Protein AF-A0A2E4KJI5-F1 (afdb_monomer)

Sequence (105 aa):
MSWLDAAFAPRRDHKGMSTPSYAARWWLPVCTAACAVWSWQATDGFFVMAAALTVMLATPLLTLGWYLIGLVSARVEPRYIIPQAERAHKARLERKNRAAQQDAV

Radius of gyration: 21.16 Å; Cα contacts (8 Å, |Δi|>4): 95; chains: 1; bounding box: 51×23×60 Å

Solvent-accessible surface area 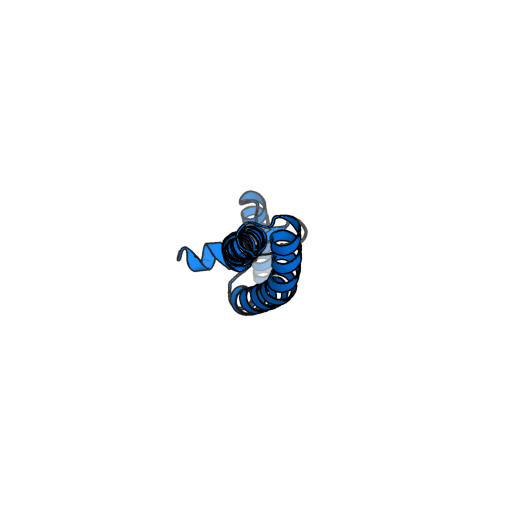(backbone atoms only — not comparable to full-atom values): 5644 Å² total; per-residue (Å²): 132,60,70,63,56,62,32,34,16,25,30,25,46,94,85,66,51,74,38,79,16,56,50,55,64,50,43,54,63,53,48,44,49,52,31,38,58,52,21,33,65,76,40,78,62,41,61,72,58,12,54,52,48,17,53,64,51,27,54,60,50,52,55,52,50,47,52,54,48,46,62,56,20,73,77,36,75,69,38,56,76,46,71,66,56,46,52,52,50,53,53,51,50,52,53,52,52,50,52,57,55,60,77,73,110

Secondary structure (DSSP, 8-state):
--HHHHHHS-EE-TTSPEEPPHHHHHHHHHHHHHHHHHHHHHTTT-HHHHHHHHHHHHHHHHHHHHHHHHHHHTTS--EESSHHHHHHHHHHHHHHHHHHHHTT-

pLDDT: mean 90.05, std 8.64, range [56.44, 98.44]

Foldseek 3Di:
DDVVLQQLAFEQELVRDTHGGNVLVVLLVVLLVVLLVVLCVVVVNPVVRSVVSSCVRSVVVNVVSNVVSVVVNVVHHHDYPDVVSVVVVVVVVVVVVVVVVVVVD

Structure (mmCIF, N/CA/C/O backbone):
data_AF-A0A2E4KJI5-F1
#
_entry.id   AF-A0A2E4KJI5-F1
#
loop_
_atom_site.group_PDB
_atom_site.id
_atom_site.type_symbol
_atom_site.label_atom_id
_atom_site.label_alt_id
_atom_site.label_comp_id
_atom_site.label_asym_id
_atom_site.label_entity_id
_atom_site.label_seq_id
_atom_site.pdbx_PDB_ins_code
_atom_site.Cartn_x
_atom_site.Cartn_y
_atom_site.Cartn_z
_atom_site.occupancy
_atom_site.B_iso_or_equiv
_atom_site.auth_seq_id
_atom_site.auth_comp_id
_atom_site.auth_asym_id
_atom_site.auth_atom_id
_atom_site.pdbx_PDB_model_num
ATOM 1 N N . MET A 1 1 ? 0.174 -11.601 -19.162 1.00 59.00 1 MET A N 1
ATOM 2 C CA . MET A 1 1 ? 0.525 -10.784 -17.977 1.00 59.00 1 MET A CA 1
ATOM 3 C C . MET A 1 1 ? -0.264 -11.319 -16.801 1.00 59.00 1 MET A C 1
ATOM 5 O O . MET A 1 1 ? -1.479 -11.394 -16.936 1.00 59.00 1 MET A O 1
ATOM 9 N N . SER A 1 2 ? 0.372 -11.695 -15.689 1.00 85.31 2 SER A N 1
ATOM 10 C CA . SER A 1 2 ? -0.405 -12.015 -14.490 1.00 85.31 2 SER A CA 1
ATOM 11 C C . SER A 1 2 ? -0.867 -10.711 -13.825 1.00 85.31 2 SER A C 1
ATOM 13 O O . SER A 1 2 ? -0.165 -9.694 -13.850 1.00 85.31 2 SER A O 1
ATOM 15 N N . TRP A 1 3 ? -2.072 -10.710 -13.259 1.00 85.19 3 TRP A N 1
ATOM 16 C CA . TRP A 1 3 ? -2.586 -9.583 -12.472 1.00 85.19 3 TRP A CA 1
ATOM 17 C C . TRP A 1 3 ? -1.685 -9.274 -11.262 1.00 85.19 3 TRP A C 1
ATOM 19 O O . TRP A 1 3 ? -1.514 -8.112 -10.892 1.00 85.19 3 TRP A O 1
ATOM 29 N N . LEU A 1 4 ? -1.018 -10.299 -10.725 1.00 85.06 4 LEU A N 1
ATOM 30 C CA . LEU A 1 4 ? -0.040 -10.188 -9.644 1.00 85.06 4 LEU A CA 1
ATOM 31 C C . LEU A 1 4 ? 1.164 -9.333 -10.057 1.00 85.06 4 LEU A C 1
ATOM 33 O O . LEU A 1 4 ? 1.512 -8.390 -9.349 1.00 85.06 4 LEU A O 1
ATOM 37 N N . ASP A 1 5 ? 1.728 -9.559 -11.246 1.00 85.75 5 ASP A N 1
ATOM 38 C CA . ASP A 1 5 ? 2.831 -8.725 -11.746 1.00 85.75 5 ASP A CA 1
ATOM 39 C C . ASP A 1 5 ? 2.398 -7.266 -11.887 1.00 85.75 5 ASP A C 1
ATOM 41 O O . ASP A 1 5 ? 3.169 -6.346 -11.633 1.00 85.75 5 ASP A O 1
ATOM 45 N N . ALA A 1 6 ? 1.148 -7.024 -12.292 1.00 86.19 6 ALA A N 1
ATOM 46 C CA . ALA A 1 6 ? 0.629 -5.668 -12.387 1.00 86.19 6 ALA A CA 1
ATOM 47 C C . ALA A 1 6 ? 0.481 -5.016 -11.002 1.00 86.19 6 ALA A C 1
ATOM 49 O O . ALA A 1 6 ? 0.818 -3.839 -10.867 1.00 86.19 6 ALA A O 1
ATOM 50 N N . ALA A 1 7 ? 0.020 -5.748 -9.987 1.00 90.81 7 ALA A N 1
ATOM 51 C CA . ALA A 1 7 ? -0.168 -5.226 -8.637 1.00 90.81 7 ALA A CA 1
ATOM 52 C C . ALA A 1 7 ? 1.162 -4.920 -7.926 1.00 90.81 7 ALA A C 1
ATOM 54 O O . ALA A 1 7 ? 1.287 -3.860 -7.305 1.00 90.81 7 ALA A O 1
ATOM 55 N N . PHE A 1 8 ? 2.152 -5.811 -8.055 1.00 93.38 8 PHE A N 1
ATOM 56 C CA . PHE A 1 8 ? 3.433 -5.733 -7.344 1.00 93.38 8 PHE A CA 1
ATOM 57 C C . PHE A 1 8 ? 4.546 -5.016 -8.115 1.00 93.38 8 PHE A C 1
ATOM 59 O O . PHE A 1 8 ? 5.504 -4.571 -7.494 1.00 93.38 8 PHE A O 1
ATOM 66 N N . ALA A 1 9 ? 4.433 -4.824 -9.434 1.00 91.69 9 ALA A N 1
ATOM 67 C CA . ALA A 1 9 ? 5.447 -4.080 -10.182 1.00 91.69 9 ALA A CA 1
ATOM 68 C C . ALA A 1 9 ? 5.593 -2.635 -9.656 1.00 91.69 9 ALA A C 1
ATOM 70 O O . ALA A 1 9 ? 4.608 -1.878 -9.672 1.00 91.69 9 ALA A O 1
ATOM 71 N N . PRO A 1 10 ? 6.810 -2.202 -9.269 1.00 91.19 10 PRO A N 1
ATOM 72 C CA . PRO A 1 10 ? 7.098 -0.803 -8.986 1.00 91.19 10 PRO A CA 1
ATOM 73 C C . PRO A 1 10 ? 6.750 0.091 -10.177 1.00 91.19 10 PRO A C 1
ATOM 75 O O . PRO A 1 10 ? 6.754 -0.339 -11.336 1.00 91.19 10 PRO A O 1
ATOM 78 N N . ARG A 1 11 ? 6.431 1.352 -9.896 1.00 89.25 11 ARG A N 1
ATOM 79 C CA . ARG A 1 11 ? 5.946 2.299 -10.902 1.00 89.25 11 ARG A CA 1
ATOM 80 C C . ARG A 1 11 ? 7.006 3.355 -11.190 1.00 89.25 11 ARG A C 1
ATOM 82 O O . ARG A 1 11 ? 7.238 4.224 -10.360 1.00 89.25 11 ARG A O 1
ATOM 89 N N . ARG A 1 12 ? 7.666 3.287 -12.345 1.00 87.38 12 ARG A N 1
ATOM 90 C CA . ARG A 1 12 ? 8.682 4.263 -12.754 1.00 87.38 12 ARG A CA 1
ATOM 91 C C . ARG A 1 12 ? 8.048 5.558 -13.242 1.00 87.38 12 ARG A C 1
ATOM 93 O O . ARG A 1 12 ? 7.158 5.548 -14.096 1.00 87.38 12 ARG A O 1
ATOM 100 N N . ASP A 1 13 ? 8.553 6.657 -12.701 1.00 82.94 13 ASP A N 1
ATOM 101 C CA . ASP A 1 13 ? 8.261 8.011 -13.152 1.00 82.94 13 ASP A CA 1
ATOM 102 C C . ASP A 1 13 ? 9.134 8.403 -14.368 1.00 82.94 13 ASP A C 1
ATOM 104 O O . ASP A 1 13 ? 10.108 7.724 -14.701 1.00 82.94 13 ASP A O 1
ATOM 108 N N . HIS A 1 14 ? 8.816 9.521 -15.025 1.00 77.56 14 HIS A N 1
ATOM 109 C CA . HIS A 1 14 ? 9.565 10.094 -16.149 1.00 77.56 14 HIS A CA 1
ATOM 110 C C . HIS A 1 14 ? 11.037 10.394 -15.816 1.00 77.56 14 HIS A C 1
ATOM 112 O O . HIS A 1 14 ? 11.883 10.362 -16.708 1.00 77.56 14 HIS A O 1
ATOM 118 N N . LYS A 1 15 ? 11.358 10.625 -14.535 1.00 75.38 15 LYS A N 1
ATOM 119 C CA . LYS A 1 15 ? 12.733 10.786 -14.026 1.00 75.38 15 LYS A CA 1
ATOM 120 C C . LYS A 1 15 ? 13.465 9.462 -13.769 1.00 75.38 15 LYS A C 1
ATOM 122 O O . LYS A 1 15 ? 14.605 9.476 -13.325 1.00 75.38 15 LYS A O 1
ATOM 127 N N . GLY A 1 16 ? 12.817 8.318 -13.988 1.00 73.00 16 GLY A N 1
ATOM 128 C CA . GLY A 1 16 ? 13.372 6.992 -13.696 1.00 73.00 16 GLY A CA 1
ATOM 129 C C . GLY A 1 16 ? 13.293 6.573 -12.224 1.00 73.00 16 GLY A C 1
ATOM 130 O O . GLY A 1 16 ? 13.660 5.445 -11.900 1.00 73.00 16 GLY A O 1
ATOM 131 N N . MET A 1 17 ? 12.771 7.428 -11.335 1.00 81.62 17 MET A N 1
ATOM 132 C CA . MET A 1 17 ? 12.530 7.068 -9.936 1.00 81.62 17 MET A CA 1
ATOM 133 C C . MET A 1 17 ? 11.429 6.010 -9.831 1.00 81.62 17 MET A C 1
ATOM 135 O O . MET A 1 17 ? 10.374 6.128 -10.459 1.00 81.62 17 MET A O 1
ATOM 139 N N . SER A 1 18 ? 11.679 4.976 -9.026 1.00 82.06 18 SER A N 1
ATOM 140 C CA . SER A 1 18 ? 10.698 3.928 -8.748 1.00 82.06 18 SER A CA 1
ATOM 141 C C . SER A 1 18 ? 9.772 4.388 -7.629 1.00 82.06 18 SER A C 1
ATOM 143 O O . SER A 1 18 ? 10.213 4.655 -6.517 1.00 82.06 18 SER A O 1
ATOM 145 N N . THR A 1 19 ? 8.483 4.480 -7.931 1.00 87.81 19 THR A N 1
ATOM 146 C CA . THR A 1 19 ? 7.423 4.768 -6.963 1.00 87.81 19 THR A CA 1
ATOM 147 C C . THR A 1 19 ? 6.775 3.466 -6.481 1.00 87.81 19 THR A C 1
ATOM 149 O O . THR A 1 19 ? 6.840 2.449 -7.190 1.00 87.81 19 THR A O 1
ATOM 152 N N . PRO A 1 20 ? 6.143 3.473 -5.292 1.00 87.62 20 PRO A N 1
ATOM 153 C CA . PRO A 1 20 ? 5.515 2.287 -4.722 1.00 87.62 20 PRO A CA 1
ATOM 154 C C . PRO A 1 20 ? 4.527 1.618 -5.682 1.00 87.62 20 PRO A C 1
ATOM 156 O O . PRO A 1 20 ? 3.800 2.296 -6.425 1.00 87.62 20 PRO A O 1
ATOM 159 N N . SER A 1 21 ? 4.499 0.285 -5.633 1.00 93.50 21 SER A N 1
ATOM 160 C CA . SER A 1 21 ? 3.583 -0.566 -6.397 1.00 93.50 21 SER A CA 1
ATOM 161 C C . SER A 1 21 ? 2.119 -0.314 -6.013 1.00 93.50 21 SER A C 1
ATOM 163 O O . SER A 1 21 ? 1.825 0.284 -4.974 1.00 93.50 21 SER A O 1
ATOM 165 N N . TYR A 1 22 ? 1.169 -0.755 -6.845 1.00 92.88 22 TYR A N 1
ATOM 166 C CA . TYR A 1 22 ? -0.253 -0.583 -6.523 1.00 92.88 22 TYR A CA 1
ATOM 167 C C . TYR A 1 22 ? -0.650 -1.347 -5.259 1.00 92.88 22 TYR A C 1
ATOM 169 O O . TYR A 1 22 ? -1.434 -0.823 -4.473 1.00 92.88 22 TYR A O 1
ATOM 177 N N . ALA A 1 23 ? -0.062 -2.526 -5.032 1.00 94.06 23 ALA A N 1
ATOM 178 C CA . ALA A 1 23 ? -0.235 -3.279 -3.794 1.00 94.06 23 ALA A CA 1
ATOM 179 C C . ALA A 1 23 ? 0.142 -2.434 -2.565 1.00 94.06 23 ALA A C 1
ATOM 181 O O . ALA A 1 23 ? -0.647 -2.314 -1.633 1.00 94.06 23 ALA A O 1
ATOM 182 N N . ALA A 1 24 ? 1.299 -1.764 -2.596 1.00 94.38 24 ALA A N 1
ATOM 183 C CA . ALA A 1 24 ? 1.749 -0.914 -1.492 1.00 94.38 24 ALA A CA 1
ATOM 184 C C . ALA A 1 24 ? 0.838 0.306 -1.262 1.00 94.38 24 ALA A C 1
ATOM 186 O O . ALA A 1 24 ? 0.628 0.708 -0.118 1.00 94.38 24 ALA A O 1
ATOM 187 N N . ARG A 1 25 ? 0.277 0.888 -2.332 1.00 94.88 25 ARG A N 1
ATOM 188 C CA . ARG A 1 25 ? -0.651 2.032 -2.242 1.00 94.88 25 ARG A CA 1
ATOM 189 C C . ARG A 1 25 ? -1.979 1.641 -1.597 1.00 94.88 25 ARG A C 1
ATOM 191 O O . ARG A 1 25 ? -2.487 2.376 -0.759 1.00 94.88 25 ARG A O 1
ATOM 198 N N . TRP A 1 26 ? -2.520 0.484 -1.975 1.00 96.12 26 TRP A N 1
ATOM 199 C CA . TRP A 1 26 ? -3.773 -0.030 -1.419 1.00 96.12 26 TRP A CA 1
ATOM 200 C C . TRP A 1 26 ? -3.620 -0.622 -0.020 1.00 96.12 26 TRP A C 1
ATOM 202 O O . TRP A 1 26 ? -4.607 -0.707 0.706 1.00 96.12 26 TRP A O 1
ATOM 212 N N . TRP A 1 27 ? -2.401 -0.977 0.387 1.00 97.25 27 TRP A N 1
ATOM 213 C CA . TRP A 1 27 ? -2.157 -1.539 1.711 1.00 97.25 27 TRP A CA 1
ATOM 214 C C . TRP A 1 27 ? -2.617 -0.618 2.845 1.00 97.25 27 TRP A C 1
ATOM 216 O O . TRP A 1 27 ? -3.220 -1.102 3.796 1.00 97.25 27 TRP A O 1
ATOM 226 N N . LEU A 1 28 ? -2.425 0.701 2.715 1.00 96.44 28 LEU A N 1
ATOM 227 C CA . LEU A 1 28 ? -2.842 1.661 3.741 1.00 96.44 28 LEU A CA 1
ATOM 228 C C . LEU A 1 28 ? -4.348 1.612 4.030 1.00 96.44 28 LEU A C 1
ATOM 230 O O . LEU A 1 28 ? -4.715 1.291 5.159 1.00 96.44 28 LEU A O 1
ATOM 234 N N . PRO A 1 29 ? -5.237 1.908 3.064 1.00 97.62 29 PRO A N 1
ATOM 235 C CA . PRO A 1 29 ? -6.669 1.912 3.337 1.00 97.62 29 PRO A CA 1
ATOM 236 C C . PRO A 1 29 ? -7.194 0.525 3.721 1.00 97.62 29 PRO A C 1
ATOM 238 O O . PRO A 1 29 ? -8.044 0.435 4.600 1.00 97.62 29 PRO A O 1
ATOM 241 N N . VAL A 1 30 ? -6.673 -0.552 3.122 1.00 97.81 30 VAL A N 1
ATOM 242 C CA . VAL A 1 30 ? -7.124 -1.921 3.423 1.00 97.81 30 VAL A CA 1
ATOM 243 C C . VAL A 1 30 ? -6.742 -2.332 4.843 1.00 97.81 30 VAL A C 1
ATOM 245 O O . VAL A 1 30 ? -7.597 -2.793 5.595 1.00 97.81 30 VAL A O 1
ATOM 2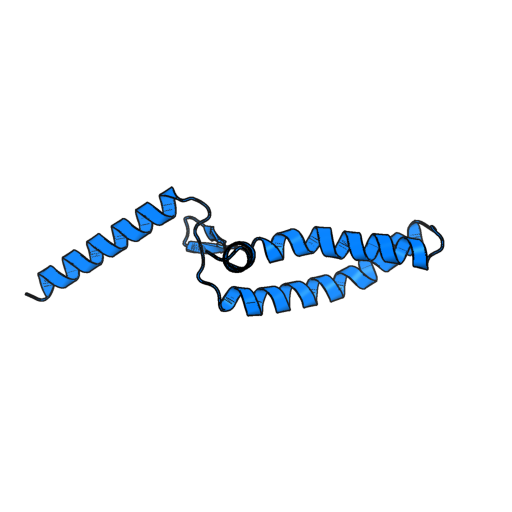48 N N . CYS A 1 31 ? -5.480 -2.136 5.230 1.00 98.31 31 CYS A N 1
ATOM 249 C CA . CYS A 1 31 ? -5.006 -2.479 6.566 1.00 98.31 31 C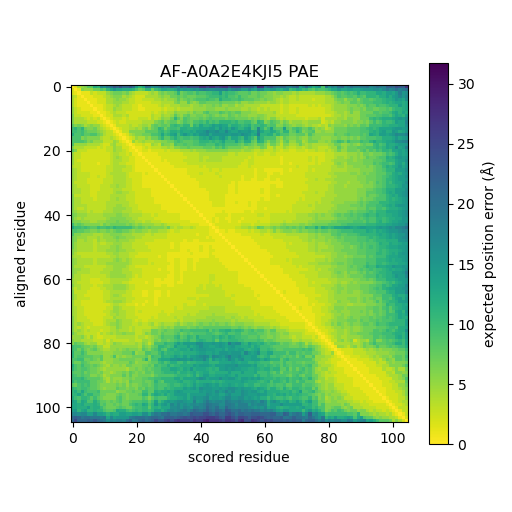YS A CA 1
ATOM 250 C C . CYS A 1 31 ? -5.711 -1.633 7.630 1.00 98.31 31 CYS A C 1
ATOM 252 O O . CYS A 1 31 ? -6.196 -2.177 8.618 1.00 98.31 31 CYS A O 1
ATOM 254 N N . THR A 1 32 ? -5.824 -0.318 7.422 1.00 98.12 32 THR A N 1
ATOM 255 C CA . THR A 1 32 ? -6.498 0.569 8.377 1.00 98.12 32 THR A CA 1
ATOM 256 C C . THR A 1 32 ? -7.980 0.225 8.516 1.00 98.12 32 THR A C 1
ATOM 258 O O . THR A 1 32 ? -8.474 0.162 9.637 1.00 98.12 32 THR A O 1
ATOM 261 N N . ALA A 1 33 ? -8.687 -0.053 7.414 1.00 98.25 33 ALA A N 1
ATOM 262 C CA . ALA A 1 33 ? -10.091 -0.458 7.465 1.00 98.25 33 ALA A CA 1
ATOM 263 C C . ALA A 1 33 ? -10.277 -1.798 8.190 1.00 98.25 33 ALA A C 1
ATOM 265 O O . ALA A 1 33 ? -11.176 -1.921 9.018 1.00 98.25 33 ALA A O 1
ATOM 266 N N . ALA A 1 34 ? -9.406 -2.781 7.938 1.00 98.19 34 ALA A N 1
ATOM 267 C CA . ALA A 1 34 ? -9.439 -4.060 8.643 1.00 98.19 34 ALA A CA 1
ATOM 268 C C . ALA A 1 34 ? -9.209 -3.882 10.155 1.00 98.19 34 ALA A C 1
ATOM 270 O O . ALA A 1 34 ? -9.980 -4.407 10.959 1.00 98.19 34 ALA A O 1
ATOM 271 N N . CYS A 1 35 ? -8.210 -3.083 10.545 1.00 98.38 35 CYS A N 1
ATOM 272 C CA . CYS A 1 35 ? -7.966 -2.743 11.947 1.00 98.38 35 CYS A CA 1
ATOM 273 C C . CYS A 1 35 ? -9.152 -2.001 12.575 1.00 98.38 35 CYS A C 1
ATOM 275 O O . CYS A 1 35 ? -9.485 -2.276 13.724 1.00 98.38 35 CYS A O 1
ATOM 277 N N . ALA A 1 36 ? -9.804 -1.098 11.838 1.00 98.06 36 ALA A N 1
ATOM 278 C CA . ALA A 1 36 ? -10.958 -0.342 12.317 1.00 98.06 36 ALA A CA 1
ATOM 279 C C . ALA A 1 36 ? -12.175 -1.237 12.564 1.00 98.06 36 ALA A C 1
ATOM 281 O O . ALA A 1 36 ? -12.782 -1.163 13.630 1.00 98.06 36 ALA A O 1
ATOM 282 N N . VAL A 1 37 ? -12.496 -2.121 11.613 1.00 98.31 37 VAL A N 1
ATOM 283 C CA . VAL A 1 37 ? -13.597 -3.086 11.751 1.00 98.31 37 VAL A CA 1
ATOM 284 C C . VAL A 1 37 ? -13.352 -4.008 12.939 1.00 98.31 37 VAL A C 1
ATOM 286 O O . VAL A 1 37 ? -14.262 -4.229 13.734 1.00 98.31 37 VAL A O 1
ATOM 289 N N . TR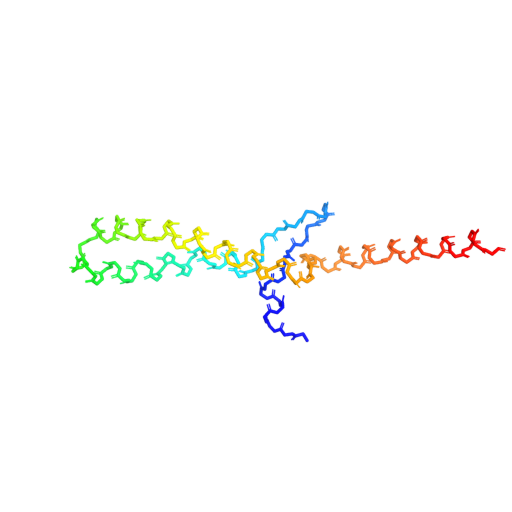P A 1 38 ? -12.128 -4.516 13.095 1.00 98.25 38 TRP A N 1
ATOM 290 C CA . TRP A 1 38 ? -11.792 -5.383 14.221 1.00 98.25 38 TRP A CA 1
ATOM 291 C C . TRP A 1 38 ? -11.855 -4.637 15.560 1.00 98.25 38 TRP A C 1
ATOM 293 O O . TRP A 1 38 ? -12.484 -5.112 16.503 1.00 98.25 38 TRP A O 1
ATOM 303 N N . SER A 1 39 ? -11.270 -3.439 15.628 1.00 98.25 39 SER A N 1
ATOM 304 C CA . SER A 1 39 ? -11.236 -2.635 16.855 1.00 98.25 39 SER A CA 1
ATOM 305 C C . SER A 1 39 ? -12.630 -2.205 17.298 1.00 98.25 39 SER A C 1
ATOM 307 O O . SER A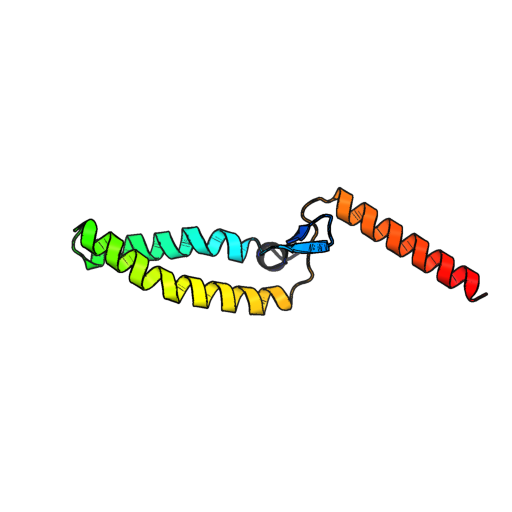 1 39 ? -12.899 -2.189 18.4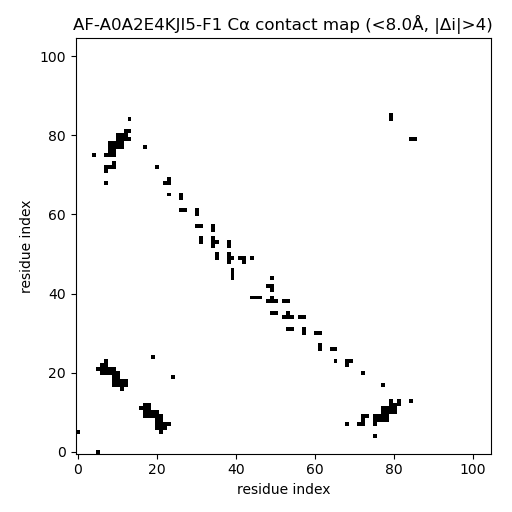90 1.00 98.25 39 SER A O 1
ATOM 309 N N . TRP A 1 40 ? -13.531 -1.911 16.355 1.00 98.25 40 TRP A N 1
ATOM 310 C CA . TRP A 1 40 ? -14.922 -1.570 16.656 1.00 98.25 40 TRP A CA 1
ATOM 311 C C . TRP A 1 40 ? -15.634 -2.669 17.450 1.00 98.25 40 TRP A C 1
ATOM 313 O O . TRP A 1 40 ? -16.314 -2.377 18.432 1.00 98.25 40 TRP A O 1
ATOM 323 N N . GLN A 1 41 ? -15.444 -3.928 17.044 1.00 97.50 41 GLN A N 1
ATOM 324 C CA . GLN A 1 41 ? -16.016 -5.081 17.742 1.00 97.50 41 GLN A CA 1
ATOM 325 C C . GLN A 1 41 ? -15.295 -5.346 19.067 1.00 97.50 41 GLN A C 1
ATOM 327 O O . GLN A 1 41 ? -15.933 -5.673 20.058 1.00 97.50 41 G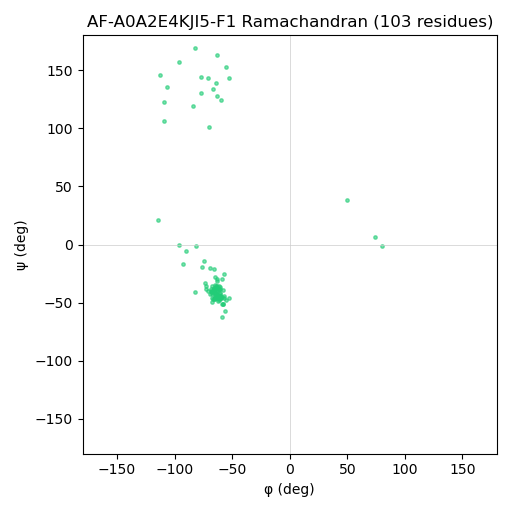LN A O 1
ATOM 332 N N . ALA A 1 42 ? -13.970 -5.173 19.104 1.00 97.56 42 ALA A N 1
ATOM 333 C CA . ALA A 1 42 ? -13.163 -5.425 20.297 1.00 97.56 42 ALA A CA 1
ATOM 334 C C . ALA A 1 42 ? -13.409 -4.424 21.440 1.00 97.56 42 ALA A C 1
ATOM 336 O O . ALA A 1 42 ? -13.063 -4.710 22.584 1.00 97.56 42 ALA A O 1
ATOM 337 N N . THR A 1 43 ? -13.961 -3.247 21.141 1.00 97.88 43 THR A N 1
ATOM 338 C CA . THR A 1 43 ? -14.237 -2.195 22.129 1.00 97.88 43 THR A CA 1
ATOM 339 C C . THR A 1 43 ? -15.731 -1.929 22.309 1.00 97.88 43 THR A C 1
ATOM 341 O O . THR A 1 43 ? -16.093 -0.823 22.707 1.00 97.88 43 THR A O 1
ATOM 344 N N . ASP A 1 44 ? -16.597 -2.878 21.940 1.00 96.81 44 ASP A N 1
ATOM 345 C CA . ASP A 1 44 ? -18.059 -2.781 22.073 1.00 96.81 44 ASP A CA 1
ATOM 346 C C . ASP A 1 44 ? -18.650 -1.472 21.505 1.00 96.81 44 ASP A C 1
ATOM 348 O O . ASP A 1 44 ? -19.549 -0.854 22.075 1.00 96.81 44 ASP A O 1
ATOM 352 N N . GLY A 1 45 ? -18.106 -0.992 20.380 1.00 94.06 45 GLY A N 1
ATOM 353 C CA . GLY A 1 45 ? -18.543 0.252 19.737 1.00 94.06 45 GLY A CA 1
ATOM 354 C C . GLY A 1 45 ? -18.109 1.550 20.434 1.00 94.06 45 GLY A C 1
ATOM 355 O O . GLY A 1 45 ? -18.505 2.637 20.006 1.00 94.06 45 GLY A O 1
ATOM 356 N N . PHE A 1 46 ? -17.270 1.494 21.474 1.00 97.56 46 PHE A N 1
ATOM 357 C CA . PHE A 1 46 ? -16.721 2.697 22.098 1.00 97.56 46 PHE A CA 1
ATOM 358 C C . PHE A 1 46 ? -15.710 3.389 21.169 1.00 97.56 46 PHE A C 1
ATOM 360 O O . PHE A 1 46 ? -14.545 3.000 21.063 1.00 97.56 46 PHE A O 1
ATOM 367 N N . PHE A 1 47 ? -16.161 4.457 20.508 1.00 97.06 47 PHE A N 1
ATOM 368 C CA . PHE A 1 47 ? -15.448 5.114 19.409 1.00 97.06 47 PHE A CA 1
ATOM 369 C C . PHE A 1 47 ? -14.000 5.510 19.732 1.00 97.06 47 PHE A C 1
ATOM 371 O O . PHE A 1 47 ? -13.098 5.248 18.938 1.00 97.06 47 PHE A O 1
ATOM 378 N N . VAL A 1 48 ? -13.754 6.123 20.896 1.00 98.12 48 VAL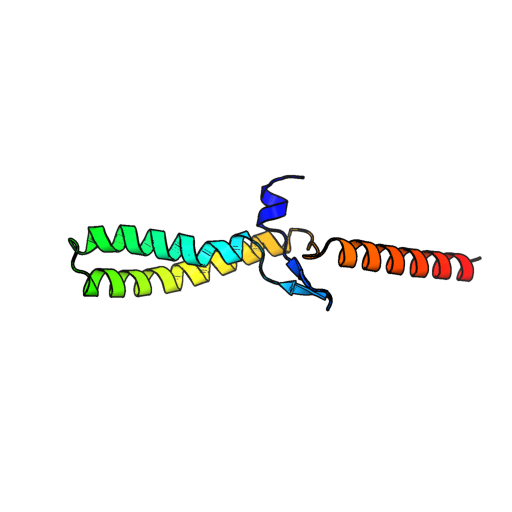 A N 1
ATOM 379 C CA . VAL A 1 48 ? -12.413 6.626 21.242 1.00 98.12 48 VAL A CA 1
ATOM 380 C C . VAL A 1 48 ? -11.422 5.475 21.454 1.00 98.12 48 VAL A C 1
ATOM 382 O O . VAL A 1 48 ? -10.295 5.550 20.967 1.00 98.12 48 VAL A O 1
ATOM 385 N N . MET A 1 49 ? -11.836 4.382 22.107 1.00 98.00 49 MET A N 1
ATOM 386 C CA . MET A 1 49 ? -10.978 3.195 22.247 1.00 98.00 49 MET A CA 1
ATOM 387 C C . MET A 1 49 ? -10.816 2.464 20.920 1.00 98.00 49 MET A C 1
ATOM 389 O O . MET A 1 49 ? -9.697 2.065 20.611 1.00 98.00 49 MET A O 1
ATOM 393 N N . ALA A 1 50 ? -11.877 2.337 20.115 1.00 98.12 50 ALA A N 1
ATOM 394 C CA . ALA A 1 50 ? -11.789 1.729 18.789 1.00 98.12 50 ALA A CA 1
ATOM 395 C C . ALA A 1 50 ? -10.755 2.461 17.922 1.00 98.12 50 ALA A C 1
ATOM 397 O O . ALA A 1 50 ? -9.902 1.827 17.301 1.00 98.12 50 ALA A O 1
ATOM 398 N N . ALA A 1 51 ? -10.785 3.797 17.915 1.00 98.00 51 ALA A N 1
ATOM 399 C CA . ALA A 1 51 ? -9.839 4.621 17.170 1.00 98.00 51 ALA A CA 1
ATOM 400 C C . ALA A 1 51 ? -8.400 4.465 17.692 1.00 98.00 51 ALA A C 1
ATOM 402 O O . ALA A 1 51 ? -7.480 4.256 16.899 1.00 98.00 51 ALA A O 1
ATOM 403 N N . ALA A 1 52 ? -8.202 4.505 19.014 1.00 98.19 52 ALA A N 1
ATOM 404 C CA . ALA A 1 52 ? -6.887 4.314 19.625 1.00 98.19 52 ALA A CA 1
ATOM 405 C C . ALA A 1 52 ? -6.301 2.928 19.300 1.00 98.19 52 ALA A C 1
ATOM 407 O O . ALA A 1 52 ? -5.155 2.822 18.858 1.00 98.19 52 ALA A O 1
ATOM 408 N N . LEU A 1 53 ? -7.108 1.874 19.444 1.00 98.12 53 LEU A N 1
ATOM 409 C CA . LEU A 1 53 ? -6.721 0.496 19.150 1.00 98.12 53 LEU A CA 1
ATOM 410 C C . LEU A 1 53 ? -6.431 0.294 17.656 1.00 98.12 53 LEU A C 1
ATOM 412 O O . LEU A 1 53 ? -5.445 -0.353 17.303 1.00 98.12 53 LEU A O 1
ATOM 416 N N . THR A 1 54 ? -7.212 0.935 16.781 1.00 98.44 54 THR A N 1
ATOM 417 C CA . THR A 1 54 ? -6.985 0.928 15.328 1.00 98.44 54 THR A CA 1
ATOM 418 C C . THR A 1 54 ? -5.608 1.474 14.986 1.00 98.44 54 THR A C 1
ATOM 420 O O . THR A 1 54 ? -4.865 0.818 14.262 1.00 98.44 54 THR A O 1
ATOM 423 N N . VAL A 1 55 ? -5.243 2.651 15.505 1.00 97.88 55 VAL A N 1
ATOM 424 C CA . VAL A 1 55 ? -3.929 3.264 15.240 1.00 97.88 55 VAL A CA 1
ATOM 425 C C . VAL A 1 55 ? -2.804 2.407 15.824 1.00 97.88 55 VAL A C 1
ATOM 427 O O . VAL A 1 55 ? -1.790 2.182 15.153 1.00 97.88 55 VAL A O 1
ATOM 430 N N . MET A 1 56 ? -3.000 1.881 17.037 1.00 98.19 56 MET A N 1
ATOM 431 C CA . MET A 1 56 ? -2.025 1.028 17.717 1.00 98.19 56 MET A CA 1
ATOM 432 C C . MET A 1 56 ? -1.712 -0.246 16.923 1.00 98.19 56 MET A C 1
ATOM 434 O O . MET A 1 56 ? -0.547 -0.616 16.813 1.00 98.19 56 MET A O 1
ATOM 438 N N . LEU A 1 57 ? -2.722 -0.890 16.329 1.00 98.19 57 LEU A N 1
ATOM 439 C CA . LEU A 1 57 ? -2.552 -2.100 15.516 1.00 98.19 57 LEU A CA 1
ATOM 440 C C . LEU A 1 57 ? -2.129 -1.806 14.077 1.00 98.19 57 LEU A C 1
ATOM 442 O O . LEU A 1 57 ? -1.279 -2.504 13.524 1.00 98.19 57 LEU A O 1
ATOM 446 N N . ALA A 1 58 ? -2.700 -0.772 13.456 1.00 98.00 58 ALA A N 1
ATOM 447 C CA . ALA A 1 58 ? -2.387 -0.419 12.078 1.00 98.00 58 ALA A CA 1
ATOM 448 C C . ALA A 1 58 ? -0.911 -0.046 11.922 1.00 98.00 58 ALA A C 1
ATOM 450 O O . ALA A 1 58 ? -0.297 -0.445 10.945 1.00 98.00 58 ALA A O 1
ATOM 451 N N . THR A 1 59 ? -0.304 0.649 12.885 1.00 97.25 59 THR A N 1
ATOM 452 C CA . THR A 1 59 ? 1.098 1.093 12.783 1.00 97.25 59 THR A CA 1
ATOM 453 C C . THR A 1 59 ? 2.098 -0.057 12.533 1.00 97.25 59 THR A C 1
ATOM 455 O O . THR A 1 59 ? 2.804 -0.023 11.514 1.00 97.25 59 THR A O 1
ATOM 458 N N . PRO A 1 60 ? 2.177 -1.104 13.382 1.00 97.81 60 PRO A N 1
ATOM 459 C CA . PRO A 1 60 ? 3.079 -2.228 13.138 1.00 97.81 60 PRO A CA 1
ATOM 460 C C . PRO A 1 60 ? 2.672 -3.060 11.913 1.00 97.81 60 PRO A C 1
ATOM 462 O O . PRO A 1 60 ? 3.547 -3.500 11.166 1.00 97.81 60 PRO A O 1
ATOM 465 N N . LEU A 1 61 ? 1.372 -3.238 11.650 1.00 98.00 61 LEU A N 1
ATOM 466 C CA . LEU A 1 61 ? 0.891 -4.014 10.498 1.00 98.00 61 LEU A CA 1
ATOM 467 C C . LEU A 1 61 ? 1.181 -3.329 9.158 1.00 98.00 61 LEU A C 1
ATOM 469 O O . LEU A 1 61 ? 1.589 -3.983 8.198 1.00 98.00 61 LEU A O 1
ATOM 473 N N . LEU A 1 62 ? 1.027 -2.007 9.092 1.00 98.00 62 LEU A N 1
ATOM 474 C CA . LEU A 1 62 ? 1.396 -1.200 7.933 1.00 98.00 62 LEU A CA 1
ATOM 475 C C . LEU A 1 62 ? 2.890 -1.312 7.657 1.00 98.00 62 LEU A C 1
ATOM 477 O O . LEU A 1 62 ? 3.281 -1.614 6.530 1.00 98.00 62 LEU A O 1
ATOM 481 N N . THR A 1 63 ? 3.706 -1.154 8.701 1.00 97.44 63 THR A N 1
ATOM 482 C CA . THR A 1 63 ? 5.167 -1.266 8.615 1.00 97.44 63 THR A CA 1
ATOM 483 C C . THR A 1 63 ? 5.587 -2.633 8.076 1.00 97.44 63 THR A C 1
ATOM 485 O O . THR A 1 63 ? 6.326 -2.715 7.093 1.00 97.44 63 THR A O 1
ATOM 488 N N . LEU A 1 64 ? 5.065 -3.714 8.666 1.00 97.94 64 LEU A N 1
ATOM 489 C CA . LEU A 1 64 ? 5.376 -5.076 8.242 1.00 97.94 64 LEU A CA 1
ATOM 490 C C . LEU A 1 64 ? 4.872 -5.359 6.822 1.00 97.94 64 LEU A C 1
ATOM 492 O O . LEU A 1 64 ? 5.604 -5.907 6.000 1.00 97.94 64 LEU A O 1
ATOM 496 N N . GLY A 1 65 ? 3.640 -4.968 6.503 1.00 96.81 65 GLY A N 1
ATOM 497 C CA . GLY A 1 65 ? 3.064 -5.231 5.190 1.00 96.81 65 GLY A CA 1
ATOM 498 C C . GLY A 1 65 ? 3.776 -4.476 4.069 1.00 96.81 65 GLY A C 1
ATOM 499 O O . GLY A 1 65 ? 4.056 -5.073 3.032 1.00 96.81 65 GLY A O 1
ATOM 500 N N . TRP A 1 66 ? 4.180 -3.217 4.272 1.00 96.62 66 TRP A N 1
ATOM 501 C CA . TRP A 1 66 ? 5.008 -2.515 3.285 1.00 96.62 66 TRP A CA 1
ATOM 502 C C . TRP A 1 66 ? 6.378 -3.155 3.103 1.00 96.62 66 TRP A C 1
ATOM 504 O O . TRP A 1 66 ? 6.837 -3.263 1.965 1.00 96.62 66 TRP A O 1
ATOM 514 N N . TYR A 1 67 ? 7.007 -3.621 4.185 1.00 96.12 67 TYR A N 1
ATOM 515 C CA . TYR A 1 67 ? 8.262 -4.361 4.096 1.00 96.12 67 TYR A CA 1
ATOM 516 C C . TYR A 1 67 ? 8.099 -5.620 3.228 1.00 96.12 67 TYR A C 1
ATOM 518 O O . TYR A 1 67 ? 8.821 -5.790 2.244 1.00 96.12 67 TYR A O 1
ATOM 526 N N . LEU A 1 68 ? 7.091 -6.451 3.513 1.00 96.31 68 LEU A N 1
ATOM 527 C CA . LEU A 1 68 ? 6.819 -7.679 2.759 1.00 96.31 68 LEU A CA 1
ATOM 528 C C . LEU A 1 68 ? 6.472 -7.405 1.289 1.00 96.31 68 LEU A C 1
ATOM 530 O O . LEU A 1 68 ? 7.013 -8.050 0.390 1.00 96.31 68 LEU A O 1
ATOM 534 N N . ILE A 1 69 ? 5.618 -6.412 1.021 1.00 95.25 69 ILE A N 1
ATOM 535 C CA . ILE A 1 69 ? 5.287 -5.996 -0.347 1.00 95.25 69 ILE A CA 1
ATOM 536 C C . ILE A 1 69 ? 6.546 -5.513 -1.072 1.00 95.25 69 ILE A C 1
ATOM 538 O O . ILE A 1 69 ? 6.709 -5.808 -2.256 1.00 95.25 69 ILE A O 1
ATOM 542 N N . GLY A 1 70 ? 7.447 -4.805 -0.388 1.00 92.75 70 GLY A N 1
ATOM 543 C CA . GLY A 1 70 ? 8.731 -4.364 -0.928 1.00 92.75 70 GLY A CA 1
ATOM 544 C C . GLY A 1 70 ? 9.617 -5.529 -1.369 1.00 92.75 70 GLY A C 1
ATOM 545 O O . GLY A 1 70 ? 10.135 -5.501 -2.486 1.00 92.75 70 GLY A O 1
ATOM 546 N N . LEU A 1 71 ? 9.723 -6.583 -0.551 1.00 94.06 71 LEU A N 1
ATOM 547 C CA . LEU A 1 71 ? 10.484 -7.795 -0.887 1.00 94.06 71 LEU A CA 1
ATOM 548 C C . LEU A 1 71 ? 9.959 -8.463 -2.162 1.00 94.06 71 LEU A C 1
ATOM 550 O O . LEU A 1 71 ? 10.743 -8.829 -3.038 1.00 94.06 71 LEU A O 1
ATOM 554 N N . VAL A 1 72 ? 8.636 -8.590 -2.286 1.00 93.19 72 VAL A N 1
ATOM 555 C CA . VAL A 1 72 ? 8.003 -9.157 -3.486 1.00 93.19 72 VAL A CA 1
ATOM 556 C C . VAL A 1 72 ? 8.205 -8.232 -4.687 1.00 93.19 72 VAL A C 1
ATOM 558 O O . VAL A 1 72 ? 8.623 -8.678 -5.753 1.00 93.19 72 VAL A O 1
ATOM 561 N N . SER A 1 73 ? 7.976 -6.929 -4.510 1.00 91.81 73 SER A N 1
ATOM 562 C CA . SER A 1 73 ? 8.072 -5.928 -5.581 1.00 91.81 73 SER A CA 1
ATOM 563 C C . SER A 1 73 ? 9.493 -5.812 -6.146 1.00 91.81 73 SER A C 1
ATOM 565 O O . SER A 1 73 ? 9.651 -5.533 -7.330 1.00 91.81 73 SER A O 1
ATOM 567 N N . ALA A 1 74 ? 10.531 -6.069 -5.340 1.00 89.50 74 ALA A N 1
ATOM 568 C CA . ALA A 1 74 ? 11.926 -6.073 -5.787 1.00 89.50 74 ALA A CA 1
ATOM 569 C C . ALA A 1 74 ? 12.247 -7.189 -6.798 1.00 89.50 74 ALA A C 1
ATOM 571 O O . ALA A 1 74 ? 13.219 -7.084 -7.542 1.00 89.50 74 ALA A O 1
ATOM 572 N N . ARG A 1 75 ? 11.438 -8.256 -6.839 1.00 89.94 75 ARG A N 1
ATOM 573 C CA . ARG A 1 75 ? 11.574 -9.361 -7.803 1.00 89.94 75 ARG A CA 1
ATOM 574 C C . ARG A 1 75 ? 10.785 -9.130 -9.095 1.00 89.94 75 ARG A C 1
ATOM 576 O O . ARG A 1 75 ? 10.895 -9.940 -10.009 1.00 89.94 75 ARG A O 1
ATOM 583 N N . VAL A 1 76 ? 9.993 -8.059 -9.174 1.00 89.88 76 VAL A N 1
ATOM 584 C CA . VAL A 1 76 ? 9.117 -7.764 -10.314 1.00 89.88 76 VAL A CA 1
ATOM 585 C C . VAL A 1 76 ? 9.685 -6.605 -11.126 1.00 89.88 76 VAL A C 1
ATOM 587 O O . VAL A 1 76 ? 10.096 -5.581 -10.580 1.00 89.88 76 VAL A O 1
ATOM 590 N N . GLU A 1 77 ? 9.678 -6.744 -12.452 1.00 86.69 77 GLU A N 1
ATOM 591 C CA . GLU A 1 77 ? 10.207 -5.716 -13.343 1.00 86.69 77 GLU A CA 1
ATOM 592 C C . GLU A 1 77 ? 9.400 -4.400 -13.230 1.00 86.69 77 GLU A C 1
ATOM 594 O O . GLU A 1 77 ? 8.165 -4.413 -13.350 1.00 86.69 77 GLU A O 1
ATOM 599 N N . PRO A 1 78 ? 10.060 -3.246 -12.995 1.00 85.06 78 PRO A N 1
ATOM 600 C CA . PRO A 1 78 ? 9.376 -1.966 -12.866 1.00 85.06 78 PRO A CA 1
ATOM 601 C C . PRO A 1 78 ? 8.682 -1.550 -14.163 1.00 85.06 78 PRO A C 1
ATOM 603 O O . PRO A 1 78 ? 9.257 -1.636 -15.247 1.00 85.06 78 PRO A O 1
ATOM 606 N N . ARG A 1 79 ? 7.472 -1.000 -14.050 1.00 85.75 79 ARG A N 1
ATOM 607 C CA . ARG A 1 79 ? 6.693 -0.517 -15.200 1.00 85.75 79 ARG A CA 1
ATOM 608 C C . ARG A 1 79 ? 6.538 0.988 -15.166 1.00 85.75 79 ARG A C 1
ATOM 610 O O . ARG A 1 79 ? 6.398 1.573 -14.095 1.00 85.75 79 ARG A O 1
ATOM 617 N N . TYR A 1 80 ? 6.517 1.616 -16.332 1.00 84.50 80 TYR A N 1
ATOM 618 C CA . TYR A 1 80 ? 6.253 3.047 -16.425 1.00 84.50 80 TYR A CA 1
ATOM 619 C C . TYR A 1 80 ? 4.791 3.351 -16.108 1.00 84.50 80 TYR A C 1
ATOM 621 O O . TYR A 1 80 ? 3.890 2.600 -16.475 1.00 84.50 80 TYR A O 1
ATOM 629 N N . ILE A 1 81 ? 4.562 4.475 -15.430 1.00 80.06 81 ILE A N 1
ATOM 630 C CA . ILE A 1 81 ? 3.207 4.980 -15.173 1.00 80.06 81 ILE A CA 1
ATOM 631 C C . ILE A 1 81 ? 2.558 5.444 -16.483 1.00 80.06 81 ILE A C 1
ATOM 633 O O . ILE A 1 81 ? 1.369 5.228 -16.700 1.00 80.06 81 ILE A O 1
ATOM 637 N N . ILE A 1 82 ? 3.352 6.067 -17.360 1.00 83.44 82 ILE A N 1
ATOM 638 C CA . ILE A 1 82 ? 2.892 6.646 -18.622 1.00 83.44 82 ILE A CA 1
ATOM 639 C C . ILE A 1 82 ? 3.416 5.791 -19.787 1.00 83.44 82 ILE A C 1
ATOM 641 O O . ILE A 1 82 ? 4.635 5.673 -19.947 1.00 83.44 82 ILE A O 1
ATOM 645 N N . PRO A 1 83 ? 2.543 5.254 -20.660 1.00 79.19 83 PRO A N 1
ATOM 646 C CA . PRO A 1 83 ? 2.962 4.385 -21.764 1.00 79.19 83 PRO A CA 1
ATOM 647 C C . PRO A 1 83 ? 3.841 5.110 -22.796 1.00 79.19 83 PRO A C 1
ATOM 649 O O . PRO A 1 83 ? 4.694 4.505 -23.441 1.00 79.19 83 PRO A O 1
ATOM 652 N N . GLN A 1 84 ? 3.675 6.425 -22.946 1.00 80.69 84 GLN A N 1
ATOM 653 C CA . GLN A 1 84 ? 4.510 7.250 -23.825 1.00 80.69 84 GLN A CA 1
ATOM 654 C C . GLN A 1 84 ? 5.964 7.324 -23.333 1.00 80.69 84 GLN A C 1
ATOM 656 O O . GLN A 1 84 ? 6.886 7.251 -24.146 1.00 80.69 84 GLN A O 1
ATOM 661 N N . ALA A 1 85 ? 6.178 7.407 -22.014 1.00 79.69 85 ALA A N 1
ATOM 662 C CA . ALA A 1 85 ? 7.516 7.424 -21.424 1.00 79.69 85 ALA A CA 1
ATOM 663 C C . ALA A 1 85 ? 8.242 6.090 -21.649 1.00 79.69 85 ALA A C 1
ATOM 665 O O . ALA A 1 85 ? 9.433 6.077 -21.956 1.00 79.69 85 ALA A O 1
ATOM 666 N N . GLU A 1 86 ? 7.509 4.976 -21.587 1.00 81.25 86 GLU A N 1
ATOM 667 C CA . GLU A 1 86 ? 8.044 3.652 -21.905 1.00 81.25 86 GLU A CA 1
ATOM 668 C C . GLU A 1 86 ? 8.509 3.562 -23.363 1.00 81.25 86 GLU A C 1
ATOM 670 O O . GLU A 1 86 ? 9.634 3.138 -23.635 1.00 81.25 86 GLU A O 1
ATOM 675 N N . ARG A 1 87 ? 7.666 4.005 -24.306 1.00 82.56 87 ARG A N 1
ATOM 676 C CA . ARG A 1 87 ? 7.999 4.019 -25.740 1.00 82.56 87 ARG A CA 1
ATOM 677 C C . ARG A 1 87 ? 9.213 4.899 -26.02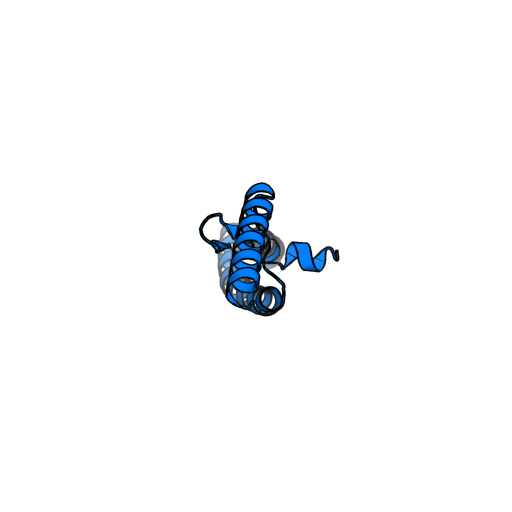3 1.00 82.56 87 ARG A C 1
ATOM 679 O O . ARG A 1 87 ? 10.117 4.479 -26.739 1.00 82.56 87 ARG A O 1
ATOM 686 N N . ALA A 1 88 ? 9.267 6.089 -25.424 1.00 83.06 88 ALA A N 1
ATOM 687 C CA . ALA A 1 88 ? 10.395 7.002 -25.572 1.00 83.06 88 ALA A CA 1
ATOM 688 C C . ALA A 1 88 ? 11.698 6.412 -25.005 1.00 83.06 88 ALA A C 1
ATOM 690 O O . ALA A 1 88 ? 12.755 6.551 -25.621 1.00 83.06 88 ALA A O 1
ATOM 691 N N . HIS A 1 89 ? 11.635 5.726 -23.859 1.00 81.19 89 HIS A N 1
ATOM 692 C CA . HIS A 1 89 ? 12.792 5.055 -23.270 1.00 81.19 89 HIS A CA 1
ATOM 693 C C . HIS A 1 89 ? 13.296 3.903 -24.152 1.00 81.19 89 HIS A C 1
ATOM 695 O O . HIS A 1 89 ? 14.490 3.835 -24.441 1.00 81.19 89 HIS A O 1
ATOM 701 N N . LYS A 1 90 ? 12.393 3.042 -24.641 1.00 83.62 90 LYS A N 1
ATOM 702 C CA . LYS A 1 90 ? 12.732 1.941 -25.559 1.00 83.62 90 LYS A CA 1
ATOM 703 C C . LYS A 1 90 ? 13.373 2.455 -26.852 1.00 83.62 90 LYS A C 1
ATOM 705 O O . LYS A 1 90 ? 14.453 1.998 -27.213 1.00 83.62 90 LYS A O 1
ATOM 710 N N . ALA A 1 91 ? 12.801 3.494 -27.463 1.00 86.00 91 ALA A N 1
ATOM 711 C CA . ALA A 1 91 ? 13.353 4.110 -28.670 1.00 86.00 91 ALA A CA 1
ATOM 712 C C . ALA A 1 91 ? 14.764 4.698 -28.461 1.00 86.00 91 ALA A C 1
ATOM 714 O O . ALA A 1 91 ? 15.604 4.635 -29.359 1.00 86.00 91 ALA A O 1
ATOM 715 N N . ARG A 1 92 ? 15.059 5.265 -27.281 1.00 85.12 92 ARG A N 1
ATOM 716 C CA . ARG A 1 92 ? 16.416 5.739 -26.939 1.00 85.12 92 ARG A CA 1
ATOM 717 C C . ARG A 1 92 ? 17.408 4.586 -26.804 1.00 85.12 92 ARG A C 1
ATOM 719 O O . ARG A 1 92 ? 18.533 4.709 -27.283 1.00 85.12 92 ARG A O 1
ATOM 726 N N . LEU A 1 93 ? 16.992 3.482 -26.184 1.00 85.69 93 LEU A N 1
ATOM 727 C CA . LEU A 1 93 ? 17.824 2.286 -26.044 1.00 85.69 93 LEU A CA 1
ATOM 728 C C . LEU A 1 93 ? 18.182 1.698 -27.415 1.00 85.69 93 LEU A C 1
ATOM 730 O O . LEU A 1 93 ? 19.345 1.412 -27.680 1.00 85.69 93 LEU A O 1
ATOM 734 N N . GLU A 1 94 ? 17.199 1.594 -28.311 1.00 88.06 94 GLU A N 1
ATOM 735 C CA . GLU A 1 94 ? 17.399 1.096 -29.676 1.00 88.06 94 GLU A CA 1
ATOM 736 C C . GLU A 1 94 ? 18.377 1.963 -30.472 1.00 88.06 94 GLU A C 1
ATOM 738 O O . GLU A 1 94 ? 19.262 1.432 -31.141 1.00 88.06 94 GLU A O 1
ATOM 743 N N . ARG A 1 95 ? 18.274 3.296 -30.369 1.00 87.50 95 ARG A N 1
ATOM 744 C CA . ARG A 1 95 ? 19.230 4.218 -31.008 1.00 87.50 95 ARG A CA 1
ATOM 745 C C . ARG A 1 95 ? 20.652 4.009 -30.496 1.00 87.50 95 ARG A C 1
ATOM 747 O O . ARG A 1 95 ? 21.577 3.960 -31.299 1.00 87.50 95 ARG A O 1
ATOM 754 N N . LYS A 1 96 ? 20.820 3.856 -29.179 1.00 87.25 96 LYS A N 1
ATOM 755 C CA . LYS A 1 96 ? 22.132 3.615 -28.567 1.00 87.25 96 LYS A CA 1
ATOM 756 C C . LYS A 1 96 ? 22.729 2.279 -29.021 1.00 87.25 96 LYS A C 1
ATOM 758 O O . LYS A 1 96 ? 23.905 2.232 -29.359 1.00 87.25 96 LYS A O 1
ATOM 763 N N . ASN A 1 97 ? 21.921 1.221 -29.073 1.00 88.19 97 ASN A N 1
ATOM 764 C CA . ASN A 1 97 ? 22.371 -0.099 -29.519 1.00 88.19 97 ASN A CA 1
ATOM 765 C C . ASN A 1 97 ? 22.773 -0.102 -31.001 1.00 88.19 97 ASN A C 1
ATOM 767 O O . ASN A 1 97 ? 23.766 -0.729 -31.354 1.00 88.19 97 ASN A O 1
ATOM 771 N N . ARG A 1 98 ? 22.040 0.625 -31.858 1.00 87.12 98 ARG A N 1
ATOM 772 C CA . ARG A 1 98 ? 22.398 0.784 -33.277 1.00 87.12 98 ARG A CA 1
ATOM 773 C C . ARG A 1 98 ? 23.715 1.532 -33.464 1.00 87.12 98 ARG A C 1
ATOM 775 O O . ARG A 1 98 ? 24.531 1.083 -34.255 1.00 87.12 98 ARG A O 1
ATOM 782 N N . ALA A 1 99 ? 23.935 2.618 -32.721 1.00 85.62 99 ALA A N 1
ATOM 783 C CA . ALA A 1 99 ? 25.205 3.345 -32.755 1.00 85.62 99 ALA A CA 1
ATOM 784 C C . ALA A 1 99 ? 26.376 2.445 -32.315 1.00 85.62 99 ALA A C 1
ATOM 786 O O . ALA A 1 99 ? 27.361 2.328 -33.029 1.00 85.62 99 ALA A O 1
ATOM 787 N N . ALA A 1 100 ? 26.212 1.700 -31.216 1.00 83.44 100 ALA A N 1
ATOM 788 C CA . ALA A 1 100 ? 27.236 0.770 -30.736 1.00 83.44 100 ALA A CA 1
ATOM 789 C C . ALA A 1 100 ? 27.536 -0.384 -31.715 1.00 83.44 100 ALA A C 1
ATOM 791 O O . ALA A 1 100 ? 28.660 -0.870 -31.755 1.00 83.44 100 ALA A O 1
ATOM 792 N N . GLN A 1 101 ? 26.548 -0.837 -32.496 1.00 79.69 101 GLN A N 1
ATOM 793 C CA . GLN A 1 101 ? 26.764 -1.825 -33.560 1.00 79.69 101 GLN A CA 1
ATOM 794 C C . GLN A 1 101 ? 27.482 -1.238 -34.777 1.00 79.69 101 GLN A C 1
ATOM 796 O O . GLN A 1 101 ? 28.226 -1.962 -35.424 1.00 79.69 101 GLN A O 1
ATOM 801 N N . GLN A 1 102 ? 27.259 0.038 -35.095 1.00 76.62 102 GLN A N 1
ATOM 802 C CA . GLN A 1 102 ? 27.949 0.721 -36.192 1.00 76.62 102 GLN A CA 1
ATOM 803 C C . GLN A 1 102 ? 29.414 1.015 -35.856 1.00 76.62 102 GLN A C 1
ATOM 805 O O . GLN A 1 102 ? 30.250 0.894 -36.736 1.00 76.62 102 GLN A O 1
ATOM 810 N N . ASP A 1 103 ? 29.724 1.330 -34.596 1.00 73.56 103 ASP A N 1
ATOM 811 C CA . ASP A 1 103 ? 31.100 1.567 -34.132 1.00 73.56 103 ASP A CA 1
ATOM 812 C C . ASP A 1 103 ? 31.932 0.272 -33.993 1.00 73.56 103 ASP A C 1
ATOM 814 O O . ASP A 1 103 ? 33.148 0.328 -33.824 1.00 73.56 103 ASP A O 1
ATOM 818 N N . ALA A 1 104 ? 31.283 -0.898 -34.014 1.00 66.44 104 ALA A N 1
ATOM 819 C CA . ALA A 1 104 ? 31.919 -2.210 -33.872 1.00 66.44 104 ALA A CA 1
ATOM 820 C C . ALA A 1 104 ? 32.221 -2.912 -35.216 1.00 66.44 104 ALA A C 1
ATOM 822 O O . ALA A 1 104 ? 32.729 -4.036 -35.199 1.00 66.44 104 ALA A O 1
ATOM 823 N N . VAL A 1 105 ? 31.883 -2.280 -36.348 1.00 56.44 105 VAL A N 1
ATOM 824 C CA . VAL A 1 105 ? 32.136 -2.738 -37.731 1.00 56.44 105 VAL A CA 1
ATOM 825 C C . VAL A 1 105 ? 33.227 -1.879 -38.352 1.00 56.44 105 VAL A C 1
ATOM 827 O O . VAL A 1 105 ? 34.112 -2.468 -39.010 1.00 56.44 105 VAL A O 1
#

Mean predicted aligned error: 6.25 Å